Protein AF-A0AAD6UFN3-F1 (afdb_monomer_lite)

Radius of gyration: 20.21 Å; chains: 1; bounding box: 54×60×45 Å

Secondary structure (DSSP, 8-state):
----TT-EEEE-S-SBGGGTB-TT-EEEEEEEEEEEETTEEEEEEEEEEETT---S-TT-SSTTEEEEEPEEEEEEEE-TT---EEEEEEEE-SEEE-S---HHHHTT--BSSEEE-STT--SHHHHHHHHTTBS-STTEEE-S---THHHHSPPPGGG--

InterPro domains:
  IPR027417 P-loop containing nucleoside triphosphate hydrolase [SSF52540] (3-152)
  IPR051055 PIF1 DNA helicase [PTHR47642] (5-143)

Sequence (161 aa):
VPYVPGMPVFCTENIATELGISNGSPGTLISIIYEETEGCRYAISAEVDFTAYKNSNLDAPFPHRITLKTVTTTIHFSLPNSEKTYTATRSQLPLIPAFAFTSHNAQGRSLDVCCIDLAGCPTIQSAYVMLSRVRSLEGLCILRPFRLDRIQNHISQELRE

Foldseek 3Di:
DDDDAQFKKFQCAQDDVVQPHGHGQIWGWHDFDWDADPNDTDTFKTKIFGPSGQAPDPPDPRRRIDIFGWDKDKDWDDDVPDPDIDIDIDTHTSMDGDPDDFLVSLAPAADQADEDALAPDPALVRVCSVVVNHPDPVRYHHPDDHDCCSNPPDDDPVVVD

Structure (mmCIF, N/CA/C/O backbone):
data_AF-A0AAD6UFN3-F1
#
_entry.id   AF-A0AAD6UFN3-F1
#
loop_
_atom_site.group_PDB
_atom_site.id
_atom_site.type_symbol
_atom_site.label_atom_id
_atom_site.label_alt_id
_atom_site.label_comp_id
_atom_site.label_asym_id
_atom_site.label_entity_id
_atom_site.label_seq_id
_atom_site.pdbx_PDB_ins_code
_atom_site.Cartn_x
_atom_site.Cartn_y
_atom_site.Cartn_z
_atom_site.occupancy
_atom_site.B_iso_or_equiv
_atom_site.auth_seq_id
_atom_site.auth_comp_id
_atom_site.auth_asym_id
_atom_site.auth_atom_id
_atom_site.pdbx_PDB_model_num
ATOM 1 N N . VAL A 1 1 ? -11.380 5.123 1.146 1.00 65.00 1 VAL A N 1
ATOM 2 C CA . VAL A 1 1 ? -11.073 4.216 0.016 1.00 65.00 1 VAL A CA 1
ATOM 3 C C . VAL A 1 1 ? -11.851 2.933 0.244 1.00 65.00 1 VAL A C 1
ATOM 5 O O . VAL A 1 1 ? -11.782 2.445 1.368 1.00 65.00 1 VAL A O 1
ATOM 8 N N . PRO A 1 2 ? -12.653 2.452 -0.721 1.00 82.38 2 PRO A N 1
ATOM 9 C CA . PRO A 1 2 ? -13.400 1.214 -0.544 1.00 82.38 2 PRO A CA 1
ATOM 10 C C . PRO A 1 2 ? -12.432 0.033 -0.485 1.00 82.38 2 PRO A C 1
ATOM 12 O O . PRO A 1 2 ? -11.453 -0.015 -1.228 1.00 82.38 2 PRO A O 1
ATOM 15 N N . TYR A 1 3 ? -12.716 -0.902 0.409 1.00 89.62 3 TYR A N 1
ATOM 16 C CA . TYR A 1 3 ? -11.995 -2.155 0.518 1.00 89.62 3 TYR A CA 1
ATOM 17 C C . TYR A 1 3 ? -12.868 -3.277 -0.040 1.00 89.62 3 TYR A C 1
ATOM 19 O O . TYR A 1 3 ? -14.053 -3.349 0.284 1.00 89.62 3 TYR A O 1
ATOM 27 N N . VAL A 1 4 ? -12.288 -4.139 -0.871 1.00 91.88 4 VAL A N 1
ATOM 28 C CA . VAL A 1 4 ? -12.996 -5.246 -1.522 1.00 91.88 4 VAL A CA 1
ATOM 29 C C . VAL A 1 4 ? -12.233 -6.544 -1.254 1.00 91.88 4 VAL A C 1
ATOM 31 O O . VAL A 1 4 ? -11.031 -6.588 -1.525 1.00 91.88 4 VAL A O 1
ATOM 34 N N . PRO A 1 5 ? -12.888 -7.596 -0.732 1.00 94.81 5 PRO A N 1
ATOM 35 C CA . PRO A 1 5 ? -12.294 -8.925 -0.620 1.00 94.81 5 PRO A CA 1
ATOM 36 C C . PRO A 1 5 ? -11.579 -9.368 -1.904 1.00 94.81 5 PRO A C 1
ATOM 38 O O . PRO A 1 5 ? -12.078 -9.168 -3.009 1.00 94.81 5 PRO A O 1
ATOM 41 N N . GLY A 1 6 ? -10.398 -9.955 -1.750 1.00 94.25 6 GLY A N 1
ATOM 42 C CA . GLY A 1 6 ? -9.504 -10.372 -2.829 1.00 94.25 6 GLY A CA 1
ATOM 43 C C . GLY A 1 6 ? -8.549 -9.287 -3.331 1.00 94.25 6 GLY A C 1
ATOM 44 O O . GLY A 1 6 ? -7.664 -9.591 -4.128 1.00 94.25 6 GLY A O 1
ATOM 45 N N . MET A 1 7 ? -8.680 -8.030 -2.891 1.00 94.69 7 MET A N 1
ATOM 46 C CA . MET A 1 7 ? -7.794 -6.971 -3.374 1.00 94.69 7 MET A CA 1
ATOM 47 C C . MET A 1 7 ? -6.392 -7.035 -2.733 1.00 94.69 7 MET A C 1
ATOM 49 O O . MET A 1 7 ? -6.271 -7.339 -1.539 1.00 94.69 7 MET A O 1
ATOM 53 N N . PRO A 1 8 ? -5.329 -6.679 -3.477 1.00 94.19 8 PRO A N 1
ATOM 54 C CA . PRO A 1 8 ? -4.001 -6.501 -2.917 1.00 94.19 8 PRO A CA 1
ATOM 55 C C . PRO A 1 8 ? -3.974 -5.281 -1.990 1.00 94.19 8 PRO A C 1
ATOM 57 O O . PRO A 1 8 ? -4.495 -4.207 -2.317 1.00 94.19 8 PRO A O 1
ATOM 60 N N . VAL A 1 9 ? -3.322 -5.436 -0.844 1.00 94.12 9 VAL A N 1
ATOM 61 C CA . VAL A 1 9 ? -3.132 -4.392 0.166 1.00 94.12 9 VAL A CA 1
ATOM 62 C C . VAL A 1 9 ? -1.685 -4.331 0.642 1.00 94.12 9 VAL A C 1
ATOM 64 O O . VAL A 1 9 ? -0.957 -5.320 0.586 1.00 94.12 9 VAL A O 1
ATOM 67 N N . PHE A 1 10 ? -1.270 -3.168 1.139 1.00 92.25 10 PHE A N 1
ATOM 68 C CA . PHE A 1 10 ? -0.054 -3.019 1.933 1.00 92.25 10 PHE A CA 1
ATOM 69 C C . PHE A 1 10 ? -0.412 -2.731 3.382 1.00 92.25 10 PHE A C 1
ATOM 71 O O . PHE A 1 10 ? -1.299 -1.917 3.643 1.00 92.25 10 PHE A O 1
ATOM 78 N N . CYS A 1 11 ? 0.329 -3.340 4.305 1.00 91.88 11 CYS A N 1
ATOM 79 C CA . CYS A 1 11 ? 0.353 -2.905 5.696 1.00 91.88 11 CYS A CA 1
ATOM 80 C C . CYS A 1 11 ? 0.996 -1.516 5.792 1.00 91.88 11 CYS A C 1
ATOM 82 O O . CYS A 1 11 ? 2.009 -1.265 5.140 1.00 91.88 11 CYS A O 1
ATOM 84 N N . THR A 1 12 ? 0.435 -0.611 6.590 1.00 91.12 12 THR A N 1
ATOM 85 C CA . THR A 1 12 ? 0.988 0.744 6.775 1.00 91.12 12 THR A CA 1
ATOM 86 C C . THR A 1 12 ? 1.793 0.903 8.056 1.00 91.12 12 THR A C 1
ATOM 88 O O . THR A 1 12 ? 2.377 1.961 8.279 1.00 91.12 12 THR A O 1
ATOM 91 N N . GLU A 1 13 ? 1.827 -0.123 8.905 1.00 89.56 13 GLU A N 1
ATOM 92 C CA . GLU A 1 13 ? 2.452 -0.063 10.224 1.00 89.56 13 GLU A CA 1
ATOM 93 C C . GLU A 1 13 ? 3.359 -1.263 10.497 1.00 89.56 13 GLU A C 1
ATOM 95 O O . GLU A 1 13 ? 3.269 -2.311 9.857 1.00 89.56 13 GLU A O 1
ATOM 100 N N . ASN A 1 14 ? 4.252 -1.095 11.471 1.00 90.81 14 ASN A N 1
ATOM 101 C CA . ASN A 1 14 ? 5.069 -2.179 11.996 1.00 90.81 14 ASN A CA 1
ATOM 102 C C . ASN A 1 14 ? 4.276 -2.901 13.083 1.00 90.81 14 ASN A C 1
ATOM 104 O O . ASN A 1 14 ? 4.205 -2.417 14.207 1.00 90.81 14 ASN A O 1
ATOM 108 N N . ILE A 1 15 ? 3.660 -4.027 12.722 1.00 89.56 15 ILE A N 1
ATOM 109 C CA . ILE A 1 15 ? 2.751 -4.757 13.615 1.00 89.56 15 ILE A CA 1
ATOM 110 C C . ILE A 1 15 ? 3.501 -5.856 14.370 1.00 89.56 15 ILE A C 1
ATOM 112 O O . ILE A 1 15 ? 3.425 -5.915 15.591 1.00 89.56 15 ILE A O 1
ATOM 116 N N . ALA A 1 16 ? 4.233 -6.705 13.647 1.00 89.00 16 ALA A N 1
ATOM 11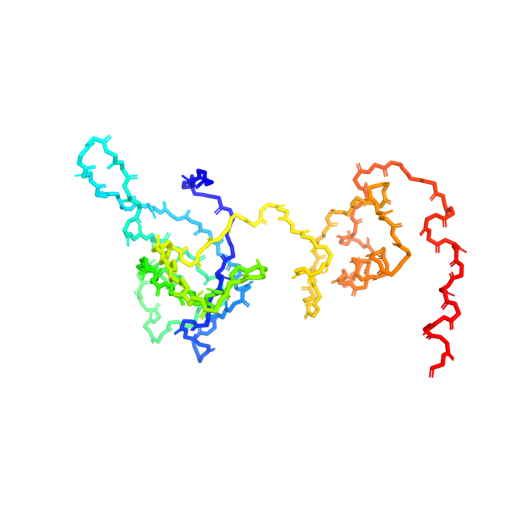7 C CA . ALA A 1 16 ? 5.048 -7.784 14.206 1.00 89.00 16 ALA A CA 1
ATOM 118 C C . ALA A 1 16 ? 6.198 -8.063 13.232 1.00 89.00 16 ALA A C 1
ATOM 120 O O . ALA A 1 16 ? 6.118 -8.935 12.357 1.00 89.00 16 ALA A O 1
ATOM 121 N N . THR A 1 17 ? 7.248 -7.249 13.316 1.00 88.69 17 THR A N 1
ATOM 122 C CA . THR A 1 17 ? 8.384 -7.297 12.383 1.00 88.69 17 THR A CA 1
ATOM 123 C C . THR A 1 17 ? 9.135 -8.623 12.490 1.00 88.69 17 THR A C 1
ATOM 125 O O . THR A 1 17 ? 9.585 -9.158 11.477 1.00 88.69 17 THR A O 1
ATOM 128 N N . GLU A 1 18 ? 9.183 -9.202 13.687 1.00 89.38 18 GLU A N 1
ATOM 129 C CA . GLU A 1 18 ? 9.729 -10.523 13.992 1.00 89.38 18 GLU A CA 1
ATOM 130 C C . GLU A 1 18 ? 8.967 -11.665 13.301 1.00 89.38 18 GLU A C 1
ATOM 132 O O . GLU A 1 18 ? 9.557 -12.701 12.989 1.00 89.38 18 GLU A O 1
ATOM 137 N N . LEU A 1 19 ? 7.685 -11.449 12.986 1.00 89.62 19 LEU A N 1
ATOM 138 C CA . LEU A 1 19 ? 6.843 -12.394 12.248 1.00 89.62 19 LEU A CA 1
ATOM 139 C C . LEU A 1 19 ? 6.701 -12.038 10.760 1.00 89.62 19 LEU A C 1
ATOM 141 O O . LEU A 1 19 ? 5.989 -12.736 10.044 1.00 89.62 19 LEU A O 1
ATOM 145 N N . GLY A 1 20 ? 7.377 -10.989 10.276 1.00 87.31 20 GLY A N 1
ATOM 146 C CA . GLY A 1 20 ? 7.361 -10.575 8.865 1.00 87.31 20 GLY A CA 1
ATOM 147 C C . GLY A 1 20 ? 6.272 -9.562 8.482 1.00 87.31 20 GLY A C 1
ATOM 148 O O . GLY A 1 20 ? 6.061 -9.311 7.291 1.00 87.31 20 GLY A O 1
ATOM 149 N N . ILE A 1 21 ? 5.591 -8.953 9.460 1.00 91.06 21 ILE A N 1
ATOM 150 C CA . ILE A 1 21 ? 4.558 -7.930 9.227 1.00 91.06 21 ILE A CA 1
ATOM 151 C C . ILE A 1 21 ? 5.115 -6.557 9.592 1.00 91.06 21 ILE A C 1
ATOM 153 O O . ILE A 1 21 ? 5.159 -6.159 10.761 1.00 91.06 21 ILE A O 1
ATOM 157 N N . SER A 1 22 ? 5.524 -5.815 8.575 1.00 90.62 22 SER A N 1
ATOM 158 C CA . SER A 1 22 ? 6.063 -4.471 8.708 1.00 90.62 22 SER A CA 1
ATOM 159 C C . SER A 1 22 ? 5.348 -3.500 7.776 1.00 90.62 22 SER A C 1
ATOM 161 O O . SER A 1 22 ? 4.534 -3.888 6.930 1.00 90.62 22 SER A O 1
ATOM 163 N N . ASN A 1 23 ? 5.656 -2.212 7.922 1.00 89.56 23 ASN A N 1
ATOM 164 C CA . ASN A 1 23 ? 5.175 -1.207 6.990 1.00 89.56 23 ASN A CA 1
ATOM 165 C C . ASN A 1 23 ? 5.652 -1.555 5.570 1.00 89.56 23 ASN A C 1
ATOM 167 O O . ASN A 1 23 ? 6.847 -1.674 5.296 1.00 89.56 23 ASN A O 1
ATOM 171 N N . GLY A 1 24 ? 4.693 -1.710 4.666 1.00 86.31 24 GLY A N 1
ATOM 172 C CA . GLY A 1 24 ? 4.904 -2.087 3.282 1.00 86.31 24 GLY A CA 1
ATOM 173 C C . GLY A 1 24 ? 4.748 -3.570 2.980 1.00 86.31 24 GLY A C 1
ATOM 174 O O . GLY A 1 24 ? 4.801 -3.909 1.796 1.00 86.31 24 GLY A O 1
ATOM 175 N N . SER A 1 25 ? 4.521 -4.430 3.981 1.00 89.38 25 SER A N 1
ATOM 176 C CA . SER A 1 25 ? 4.276 -5.855 3.744 1.00 89.38 25 SER A CA 1
ATOM 177 C C . SER A 1 25 ? 3.066 -6.042 2.815 1.00 89.38 25 SER A C 1
ATOM 179 O O . SER A 1 25 ? 1.988 -5.519 3.121 1.00 89.38 25 SER A O 1
ATOM 181 N N . PRO A 1 26 ? 3.224 -6.750 1.679 1.00 90.69 26 PRO A N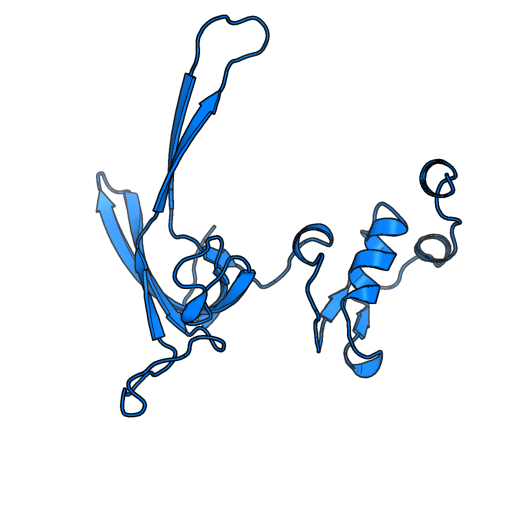 1
ATOM 182 C CA . PRO A 1 26 ? 2.120 -7.064 0.784 1.00 90.69 26 PRO A CA 1
ATOM 183 C C . PRO A 1 26 ? 1.211 -8.125 1.403 1.00 90.69 26 PRO A C 1
ATOM 185 O O . PRO A 1 26 ? 1.685 -9.094 1.999 1.00 90.69 26 PRO A O 1
ATOM 188 N N . GLY A 1 27 ? -0.092 -7.963 1.212 1.00 93.31 27 GLY A N 1
ATOM 189 C CA . GLY A 1 27 ? -1.090 -8.945 1.604 1.00 93.31 27 GLY A CA 1
ATOM 190 C C . GLY A 1 27 ? -2.291 -8.953 0.667 1.00 93.31 27 GLY A C 1
ATOM 191 O O . GLY A 1 27 ? -2.461 -8.058 -0.163 1.00 93.31 27 GLY A O 1
ATOM 192 N N . THR A 1 28 ? -3.129 -9.972 0.812 1.00 96.06 28 THR A N 1
ATOM 193 C CA . THR A 1 28 ? -4.422 -10.072 0.125 1.00 96.06 28 THR A CA 1
ATOM 194 C C . THR A 1 28 ? -5.529 -9.912 1.150 1.00 96.06 28 THR A C 1
ATOM 196 O O . THR A 1 28 ? -5.575 -10.648 2.135 1.00 96.06 28 THR A O 1
ATOM 199 N N . LEU A 1 29 ? -6.414 -8.940 0.939 1.00 96.56 29 LEU A N 1
ATOM 200 C CA . LEU A 1 29 ? -7.556 -8.729 1.820 1.00 96.56 29 LEU A CA 1
ATOM 201 C C . LEU A 1 29 ? -8.552 -9.883 1.668 1.00 96.56 29 LEU A C 1
ATOM 203 O O . LEU A 1 29 ? -8.958 -10.191 0.553 1.00 96.56 29 LEU A O 1
ATOM 207 N N . ILE A 1 30 ? -8.994 -10.480 2.770 1.00 96.81 30 ILE A N 1
ATOM 208 C CA . ILE A 1 30 ? -9.937 -11.605 2.765 1.00 96.81 30 ILE A CA 1
ATOM 209 C C . ILE A 1 30 ? -11.338 -11.148 3.144 1.00 96.81 30 ILE A C 1
ATOM 211 O O . ILE A 1 30 ? -12.300 -11.427 2.433 1.00 96.81 30 ILE A O 1
ATOM 215 N N . SER A 1 31 ? -11.465 -10.433 4.256 1.00 95.75 31 SER A N 1
ATOM 216 C CA . SER A 1 31 ? -12.760 -10.003 4.774 1.00 95.75 31 SER A CA 1
ATOM 217 C C . SER A 1 31 ? -12.608 -8.736 5.608 1.00 95.75 31 SER A C 1
ATOM 219 O O . SER A 1 31 ? -11.513 -8.406 6.068 1.00 95.75 31 SER A O 1
ATOM 221 N N . ILE A 1 32 ? -13.708 -7.998 5.774 1.00 94.88 32 ILE A N 1
ATOM 222 C CA . ILE A 1 32 ? -13.776 -6.831 6.654 1.00 94.88 32 ILE A CA 1
ATOM 223 C C . ILE A 1 32 ? -15.030 -6.925 7.491 1.00 94.88 32 ILE A C 1
ATOM 225 O O . ILE A 1 32 ? -16.114 -7.213 6.981 1.00 94.88 32 ILE A O 1
ATOM 229 N N . ILE A 1 33 ? -14.861 -6.627 8.770 1.00 94.31 33 ILE A N 1
ATOM 230 C CA . ILE A 1 33 ? -15.953 -6.494 9.716 1.00 94.31 33 ILE A CA 1
ATOM 231 C C . ILE A 1 33 ? -16.229 -5.005 9.890 1.00 94.31 33 ILE A C 1
ATOM 233 O O . ILE A 1 33 ? -15.322 -4.205 10.149 1.00 94.31 33 ILE A O 1
ATOM 237 N N . TYR A 1 34 ? -17.498 -4.650 9.729 1.00 93.19 34 TYR A N 1
ATOM 238 C CA . TYR A 1 34 ? -17.995 -3.295 9.896 1.00 93.19 34 TYR A CA 1
ATOM 239 C C . TYR A 1 34 ? -18.884 -3.210 11.130 1.00 93.19 34 TYR A C 1
ATOM 241 O O . TYR A 1 34 ? -19.660 -4.124 11.403 1.00 93.19 34 TYR A O 1
ATOM 249 N N . GLU A 1 35 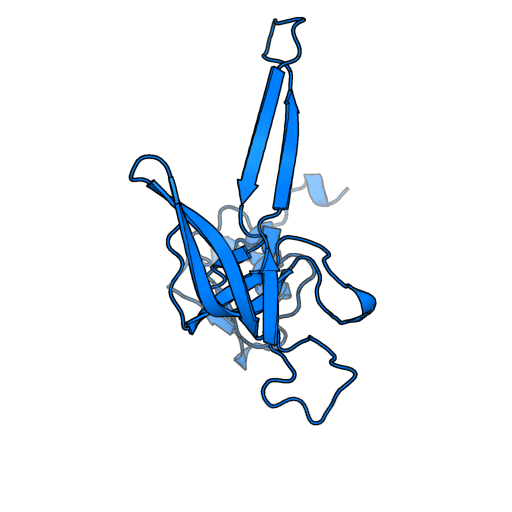? -18.798 -2.084 11.821 1.00 93.31 35 GLU A N 1
ATOM 250 C CA . GLU A 1 35 ? -19.737 -1.668 12.855 1.00 93.31 35 GLU A CA 1
ATOM 251 C C . GLU A 1 35 ? -20.586 -0.516 12.315 1.00 93.31 35 GLU A C 1
ATOM 253 O O . GLU A 1 35 ? -20.079 0.348 11.593 1.00 93.31 35 GLU A O 1
ATOM 258 N N . GLU A 1 36 ? -21.883 -0.524 12.611 1.00 93.56 36 GLU A N 1
ATOM 259 C CA . GLU A 1 36 ? -22.805 0.518 12.172 1.00 93.56 36 GLU A CA 1
ATOM 260 C C . GLU A 1 36 ? -23.167 1.423 13.348 1.00 93.56 36 GLU A C 1
ATOM 262 O O . GLU A 1 36 ? -23.794 0.984 14.310 1.00 93.56 36 GLU A O 1
ATOM 267 N N . THR A 1 37 ? -22.787 2.693 13.241 1.00 91.62 37 THR A N 1
ATOM 268 C CA . THR A 1 37 ? -23.038 3.719 14.256 1.00 91.62 37 THR A CA 1
ATOM 269 C C . THR A 1 37 ? -23.669 4.914 13.564 1.00 91.62 37 THR A C 1
ATOM 271 O O . THR A 1 37 ? -23.132 5.404 12.574 1.00 91.62 37 THR A O 1
ATOM 274 N N . GLU A 1 38 ? -24.829 5.364 14.049 1.00 92.50 38 GLU A N 1
ATOM 275 C CA . GLU A 1 38 ? -25.544 6.529 13.494 1.00 92.50 38 GLU A CA 1
ATOM 276 C C . GLU A 1 38 ? -25.804 6.428 11.971 1.00 92.50 38 GLU A C 1
ATOM 278 O O . GLU A 1 38 ? -25.743 7.411 11.236 1.00 92.50 38 GLU A O 1
ATOM 283 N N . GLY A 1 39 ? -26.069 5.213 11.470 1.00 90.88 39 GLY A N 1
ATOM 284 C CA . GLY A 1 39 ? -26.301 4.944 10.043 1.00 90.88 39 GLY A CA 1
ATOM 285 C C . GLY A 1 39 ? -25.038 4.969 9.169 1.00 90.88 39 GLY A C 1
ATOM 286 O O . GLY A 1 39 ? -25.131 4.862 7.946 1.00 90.88 39 GLY A O 1
ATOM 287 N N . CYS A 1 40 ? -23.854 5.092 9.774 1.00 88.38 40 CYS A N 1
ATOM 288 C CA . CYS A 1 40 ? -22.562 5.030 9.098 1.00 88.38 40 CYS A CA 1
ATOM 289 C C . CYS A 1 40 ? -21.846 3.711 9.409 1.00 88.38 40 CYS A C 1
ATOM 291 O O . CYS A 1 40 ? -21.815 3.264 10.553 1.00 88.38 40 CYS A O 1
ATOM 293 N N . ARG A 1 41 ? -21.227 3.095 8.392 1.00 89.25 41 ARG A N 1
ATOM 294 C CA . ARG A 1 41 ? -20.436 1.864 8.545 1.00 89.25 41 ARG A CA 1
ATOM 295 C C . ARG A 1 41 ? -18.955 2.174 8.727 1.00 89.25 41 ARG A C 1
ATOM 297 O O . ARG A 1 41 ? -18.324 2.735 7.830 1.00 89.25 41 ARG A O 1
ATOM 304 N N . TYR A 1 42 ? -18.389 1.720 9.835 1.00 89.88 42 TYR A N 1
ATOM 305 C CA . TYR A 1 42 ? -16.981 1.872 10.186 1.00 89.88 42 TYR A CA 1
ATOM 306 C C . TYR A 1 42 ? -16.288 0.517 10.127 1.00 89.88 42 TYR A C 1
ATOM 308 O O . TYR A 1 42 ? -16.739 -0.442 10.741 1.00 89.88 42 TYR A O 1
ATOM 316 N N . ALA A 1 43 ? -15.198 0.411 9.368 1.00 91.56 43 ALA A N 1
ATOM 317 C CA . ALA A 1 43 ? -14.405 -0.813 9.340 1.00 91.56 43 ALA A CA 1
ATOM 318 C C . ALA A 1 43 ? -13.634 -0.939 10.660 1.00 91.56 43 ALA A C 1
ATOM 320 O O . ALA A 1 43 ? -12.803 -0.080 10.944 1.00 91.56 43 ALA A O 1
ATOM 321 N N . ILE A 1 44 ? -13.897 -1.988 11.442 1.00 93.62 44 ILE A N 1
ATOM 322 C CA . ILE A 1 44 ? -13.293 -2.192 12.773 1.00 93.62 44 ILE A CA 1
ATOM 323 C C . ILE A 1 44 ? -12.169 -3.229 12.760 1.00 93.62 44 ILE A C 1
ATOM 325 O O . ILE A 1 44 ? -11.208 -3.140 13.532 1.00 93.62 44 ILE A O 1
ATOM 329 N N . SER A 1 45 ? -12.258 -4.204 11.858 1.00 95.38 45 SER A N 1
ATOM 330 C CA . SER A 1 45 ? -11.214 -5.196 11.648 1.00 95.38 45 SER A CA 1
ATOM 331 C C . SER A 1 45 ? -11.220 -5.736 10.223 1.00 95.38 45 SER A C 1
ATOM 333 O O . SER A 1 45 ? -12.217 -5.647 9.504 1.00 95.38 45 SER A O 1
ATOM 335 N N . ALA A 1 46 ? -10.084 -6.290 9.817 1.00 96.00 46 ALA A N 1
ATOM 336 C CA . ALA A 1 46 ? -9.902 -6.936 8.530 1.00 96.00 46 ALA A CA 1
ATOM 337 C C . ALA A 1 46 ? -9.091 -8.218 8.689 1.00 96.00 46 ALA A C 1
ATOM 339 O O . ALA A 1 46 ? -8.133 -8.255 9.460 1.00 96.00 46 ALA A O 1
ATOM 340 N N . GLU A 1 47 ? -9.444 -9.247 7.930 1.00 96.06 47 GLU A N 1
ATOM 341 C CA . GLU A 1 47 ? -8.602 -10.426 7.759 1.00 96.06 47 GLU A CA 1
ATOM 342 C C . GLU A 1 47 ? -7.751 -10.258 6.508 1.00 96.06 47 GLU A C 1
ATOM 344 O O . GLU A 1 47 ? -8.268 -9.942 5.432 1.00 96.06 47 GLU A O 1
ATOM 349 N N . VAL A 1 48 ? -6.446 -10.465 6.643 1.00 96.19 48 VAL A N 1
ATOM 350 C CA . VAL A 1 48 ? -5.487 -10.316 5.548 1.00 96.19 48 VAL A CA 1
ATOM 351 C C . VAL A 1 48 ? -4.548 -11.510 5.536 1.00 96.19 48 VAL A C 1
ATOM 353 O O . VAL A 1 48 ? -4.027 -11.903 6.581 1.00 96.19 48 VAL A O 1
ATOM 356 N N . ASP A 1 49 ? -4.311 -12.048 4.344 1.00 95.38 49 ASP A N 1
ATOM 357 C CA . ASP A 1 49 ? -3.288 -13.062 4.115 1.00 95.38 49 ASP A CA 1
ATOM 358 C C . ASP A 1 49 ? -1.975 -12.369 3.729 1.00 95.38 49 ASP A C 1
ATOM 360 O O . ASP A 1 49 ? -1.862 -11.784 2.647 1.00 95.38 49 ASP A O 1
ATOM 364 N N . PHE A 1 50 ? -0.980 -12.418 4.618 1.00 93.44 50 PHE A N 1
ATOM 365 C CA . PHE A 1 50 ? 0.356 -11.860 4.393 1.00 93.44 50 PHE A CA 1
ATOM 366 C C . PHE A 1 50 ? 1.335 -12.967 4.006 1.00 93.44 50 PHE A C 1
ATOM 368 O O . PHE A 1 50 ? 1.695 -13.805 4.827 1.00 93.44 50 PHE A O 1
ATOM 375 N N . THR A 1 51 ? 1.838 -12.944 2.773 1.00 85.00 51 THR A N 1
ATOM 376 C CA . THR A 1 51 ? 2.753 -13.985 2.263 1.00 85.00 51 THR A CA 1
ATOM 377 C C . THR A 1 51 ? 4.067 -14.072 3.041 1.00 85.00 51 THR A C 1
ATOM 379 O O . THR A 1 51 ? 4.651 -15.144 3.156 1.00 85.00 51 THR A O 1
ATOM 382 N N . ALA A 1 52 ? 4.527 -12.953 3.602 1.00 85.56 52 ALA A N 1
ATOM 383 C CA . ALA A 1 52 ? 5.733 -12.889 4.423 1.00 85.56 52 ALA A CA 1
ATOM 384 C C . ALA A 1 52 ? 5.513 -13.321 5.884 1.00 85.56 52 ALA A C 1
ATOM 386 O O . ALA A 1 52 ? 6.490 -13.422 6.630 1.00 85.56 52 ALA A O 1
ATOM 387 N N . TYR A 1 53 ? 4.263 -13.556 6.306 1.00 90.38 53 TYR A N 1
ATOM 388 C CA . TYR A 1 53 ? 3.964 -13.911 7.687 1.00 90.38 53 TYR A CA 1
ATOM 389 C C . TYR A 1 53 ? 4.449 -15.318 8.025 1.00 90.38 53 TYR A C 1
ATOM 391 O O . TYR A 1 53 ? 4.103 -16.292 7.348 1.00 90.38 53 TYR A O 1
ATOM 399 N N . LYS A 1 54 ? 5.224 -15.412 9.106 1.00 86.50 54 LYS A N 1
ATOM 400 C CA . LYS A 1 54 ? 5.745 -16.667 9.650 1.00 86.50 54 LYS A CA 1
ATOM 401 C C . LYS A 1 54 ? 4.906 -17.097 10.845 1.00 86.50 54 LYS A C 1
ATOM 403 O O . LYS A 1 54 ? 5.045 -16.550 11.936 1.00 86.50 54 LYS A O 1
ATOM 408 N N . ASN A 1 55 ? 4.062 -18.098 10.636 1.00 84.56 55 ASN A N 1
ATOM 409 C CA . ASN A 1 55 ? 3.273 -18.699 11.702 1.00 84.56 55 ASN A CA 1
ATOM 410 C C . ASN A 1 55 ? 4.060 -19.824 12.379 1.00 84.56 55 ASN A C 1
ATOM 412 O O . ASN A 1 55 ? 4.648 -20.672 11.709 1.00 84.56 55 ASN A O 1
ATOM 416 N N . SER A 1 56 ? 4.075 -19.823 13.710 1.00 80.50 56 SER A N 1
ATOM 417 C CA . SER A 1 56 ? 4.693 -20.882 14.512 1.00 80.50 56 SER A CA 1
ATOM 418 C C . SER A 1 56 ? 3.877 -22.177 14.509 1.00 80.50 56 SER A C 1
ATOM 420 O O . SER A 1 56 ? 4.436 -23.245 14.745 1.00 80.50 56 SER A O 1
ATOM 422 N N . ASN A 1 57 ? 2.576 -22.099 14.217 1.00 82.81 57 ASN A N 1
ATOM 423 C CA . ASN A 1 57 ? 1.697 -23.250 14.073 1.00 82.81 57 ASN A CA 1
ATOM 424 C C . ASN A 1 57 ? 1.523 -23.608 12.587 1.00 82.81 57 ASN A C 1
ATOM 426 O O . ASN A 1 57 ? 0.708 -23.010 11.882 1.00 82.81 57 ASN A O 1
ATOM 430 N N . LEU A 1 58 ? 2.305 -24.584 12.120 1.00 72.50 58 LEU A N 1
ATOM 431 C CA . LEU A 1 58 ? 2.307 -25.041 10.725 1.00 72.50 58 LEU A CA 1
ATOM 432 C C . LEU A 1 58 ? 1.035 -25.811 10.332 1.00 72.50 58 LEU A C 1
ATOM 434 O O . LEU A 1 58 ? 0.714 -25.866 9.149 1.00 72.50 58 LEU A O 1
ATOM 438 N N . ASP A 1 59 ? 0.294 -26.345 11.306 1.00 82.00 59 ASP A N 1
ATOM 439 C CA . ASP A 1 59 ? -0.930 -27.124 11.074 1.00 82.00 59 ASP A CA 1
ATOM 440 C C . ASP A 1 59 ? -2.192 -26.245 11.017 1.00 82.00 59 ASP A C 1
ATOM 442 O O . ASP A 1 59 ? -3.316 -26.740 10.897 1.00 82.00 59 ASP A O 1
ATOM 446 N N . ALA A 1 60 ? -2.038 -24.921 11.122 1.00 81.69 60 ALA A N 1
ATOM 447 C CA . ALA A 1 60 ? -3.156 -24.002 11.006 1.00 81.69 60 ALA A CA 1
ATOM 448 C C . ALA A 1 60 ? -3.756 -24.055 9.583 1.00 81.69 60 ALA A C 1
ATOM 450 O O . ALA A 1 60 ? -3.014 -23.985 8.603 1.00 81.69 60 ALA A O 1
ATOM 451 N N . PRO A 1 61 ? -5.095 -24.082 9.435 1.00 83.81 61 PRO A N 1
ATOM 452 C CA . PRO A 1 61 ? -5.745 -24.156 8.122 1.00 83.81 61 PRO A CA 1
ATOM 453 C C . PRO A 1 61 ? -5.435 -22.948 7.222 1.00 83.81 61 PRO A C 1
ATOM 455 O O . PRO A 1 61 ? -5.476 -23.063 6.000 1.00 83.81 61 PRO A O 1
ATOM 458 N N . PHE A 1 62 ? -5.102 -21.796 7.818 1.00 87.38 62 PHE A N 1
ATOM 459 C CA . PHE A 1 62 ? -4.689 -20.583 7.111 1.00 87.38 62 PHE A CA 1
ATOM 460 C C . PHE A 1 62 ? -3.412 -20.016 7.750 1.00 87.38 62 PHE A C 1
ATOM 462 O O . PHE A 1 62 ? -3.492 -19.129 8.602 1.00 87.38 62 PHE A O 1
ATOM 469 N N . PRO A 1 63 ? -2.219 -20.512 7.374 1.00 85.62 63 PRO A N 1
ATOM 470 C CA . PRO A 1 63 ? -0.977 -20.164 8.062 1.00 85.62 63 PRO A CA 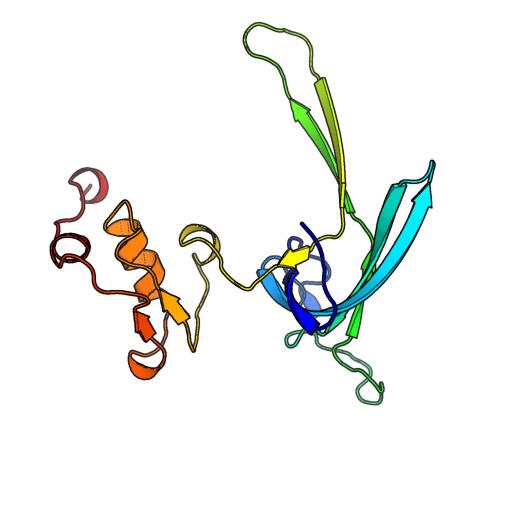1
ATOM 471 C C . PRO A 1 63 ? -0.613 -18.684 7.904 1.00 85.62 63 PRO A C 1
ATOM 473 O O . PRO A 1 63 ? 0.013 -18.122 8.791 1.00 85.62 63 PRO A O 1
ATOM 476 N N . HIS A 1 64 ? -1.044 -18.031 6.823 1.00 90.38 64 HIS A N 1
ATOM 477 C CA . HIS A 1 64 ? -0.709 -16.639 6.513 1.00 90.38 64 HIS A CA 1
ATOM 478 C C . HIS A 1 64 ? -1.769 -15.611 6.945 1.00 90.38 64 HIS A C 1
ATOM 480 O O . HIS A 1 64 ? -1.577 -14.416 6.709 1.00 90.38 64 HIS A O 1
ATOM 486 N N . ARG A 1 65 ? -2.880 -16.059 7.552 1.00 92.62 65 ARG A N 1
ATOM 487 C CA . ARG A 1 65 ? -4.045 -15.215 7.846 1.00 92.62 65 ARG A CA 1
ATOM 488 C C . ARG A 1 65 ? -3.941 -14.525 9.188 1.00 92.62 65 ARG A C 1
ATOM 490 O O . ARG A 1 65 ? -3.691 -15.167 10.205 1.00 92.62 65 ARG A O 1
ATOM 497 N N . ILE A 1 66 ? -4.215 -13.225 9.193 1.00 93.31 66 ILE A N 1
ATOM 498 C CA . ILE A 1 66 ? -4.133 -12.395 10.394 1.00 93.31 66 ILE A CA 1
ATOM 499 C C . ILE A 1 66 ? -5.321 -11.452 10.458 1.00 93.31 66 ILE A C 1
ATOM 501 O O . ILE A 1 66 ? -5.701 -10.844 9.457 1.00 93.31 66 ILE A O 1
ATOM 505 N N . THR A 1 67 ? -5.871 -11.290 11.658 1.00 94.56 67 THR A N 1
ATOM 506 C CA . THR A 1 67 ? -6.880 -10.274 11.947 1.00 94.56 67 THR A CA 1
ATOM 507 C C . THR A 1 67 ? -6.202 -8.984 12.392 1.00 94.56 67 THR A C 1
ATOM 509 O O . THR A 1 67 ? -5.560 -8.928 13.441 1.00 94.56 67 THR A O 1
ATOM 512 N N . LEU A 1 68 ? -6.384 -7.926 11.614 1.00 94.56 68 LEU A N 1
ATOM 513 C CA . LEU A 1 68 ? -5.955 -6.575 11.943 1.00 94.56 68 LEU A CA 1
ATOM 514 C C . LEU A 1 68 ? -7.127 -5.788 12.512 1.00 94.56 68 LEU A C 1
ATOM 516 O O . LEU A 1 68 ? -8.232 -5.854 11.978 1.00 94.56 68 LEU A O 1
ATOM 520 N N . LYS A 1 69 ? -6.882 -5.017 13.570 1.00 95.00 69 LYS A N 1
ATOM 521 C CA . LYS A 1 69 ? -7.843 -4.048 14.111 1.00 95.00 69 LYS A CA 1
ATOM 522 C C . LYS A 1 69 ? -7.478 -2.636 13.672 1.00 95.00 69 LYS A C 1
ATOM 524 O O . LYS A 1 69 ? -6.349 -2.378 13.256 1.00 95.00 69 LYS A O 1
ATOM 529 N N . THR A 1 70 ? -8.436 -1.722 13.766 1.00 93.38 70 THR A N 1
ATOM 530 C CA . THR A 1 70 ? -8.180 -0.294 13.561 1.00 93.38 70 THR A CA 1
ATOM 531 C C . THR A 1 70 ? -7.118 0.224 14.516 1.00 93.38 70 THR A C 1
ATOM 533 O O . THR A 1 70 ? -7.175 -0.048 15.717 1.00 93.38 70 THR A O 1
ATOM 536 N N . VAL A 1 71 ? -6.210 1.036 13.988 1.00 92.31 71 VAL A N 1
ATOM 537 C CA . VAL A 1 71 ? -5.239 1.791 14.775 1.00 92.31 71 VAL A CA 1
ATOM 538 C C . VAL A 1 71 ? -5.695 3.241 14.839 1.00 92.31 71 VAL A C 1
ATOM 540 O O . VAL A 1 71 ? -6.177 3.805 13.853 1.00 92.31 71 VAL A O 1
ATOM 543 N N . THR A 1 72 ? -5.559 3.836 16.021 1.00 93.19 72 THR A N 1
ATOM 544 C CA . THR A 1 72 ? -5.891 5.236 16.269 1.00 93.19 72 THR A CA 1
ATOM 545 C C . THR A 1 72 ? -4.609 6.044 16.382 1.00 93.19 72 THR A C 1
ATOM 547 O O . THR A 1 72 ? -3.796 5.804 17.269 1.00 93.19 72 THR A O 1
ATOM 550 N N . THR A 1 73 ? -4.441 7.023 15.498 1.00 91.38 73 THR A N 1
ATOM 551 C CA . THR A 1 73 ? -3.331 7.978 15.534 1.00 91.38 73 THR A CA 1
ATOM 552 C C . THR A 1 73 ? -3.868 9.366 15.845 1.00 91.38 73 THR A C 1
ATOM 554 O O . THR A 1 73 ? -4.800 9.837 15.191 1.00 91.38 73 THR A O 1
ATOM 557 N N . THR A 1 74 ? -3.244 10.049 16.798 1.00 95.00 74 THR A N 1
ATOM 558 C CA . THR A 1 74 ? -3.539 11.443 17.126 1.00 95.00 74 THR A CA 1
ATOM 559 C C . THR A 1 74 ? -2.379 12.318 16.671 1.00 95.00 74 THR A C 1
ATOM 561 O O . THR A 1 74 ? -1.224 12.031 16.974 1.00 95.00 74 THR A O 1
ATOM 564 N N . ILE A 1 75 ? -2.685 13.375 15.924 1.00 93.81 75 ILE A N 1
ATOM 565 C CA . ILE A 1 75 ? -1.721 14.379 15.481 1.00 93.81 75 ILE A CA 1
ATOM 566 C C . ILE A 1 75 ? -1.992 15.698 16.198 1.00 93.81 75 ILE A C 1
ATOM 568 O O . ILE A 1 75 ? -3.139 16.140 16.300 1.00 93.81 75 ILE A O 1
ATOM 572 N N . HIS A 1 76 ? -0.923 16.332 16.665 1.00 94.31 76 HIS A N 1
ATOM 573 C CA . HIS A 1 76 ? -0.953 17.678 17.221 1.00 94.31 76 HIS A CA 1
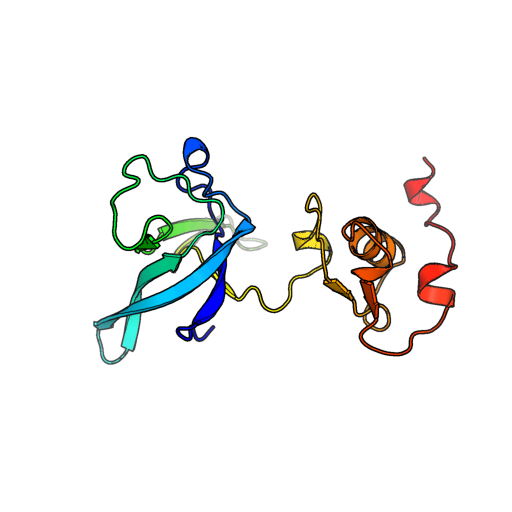ATOM 574 C C . HIS A 1 76 ? -0.327 18.637 16.214 1.00 94.31 76 HIS A C 1
ATOM 576 O O . HIS A 1 76 ? 0.751 18.359 15.688 1.00 94.31 76 HIS A O 1
ATOM 582 N N . PHE A 1 77 ? -1.003 19.742 15.916 1.00 93.19 77 PHE A N 1
ATOM 583 C CA . PHE A 1 77 ? -0.531 20.717 14.936 1.00 93.19 77 PHE A CA 1
ATOM 584 C C . PHE A 1 77 ? -0.961 22.133 15.314 1.00 93.19 77 PHE A C 1
ATOM 586 O O . PHE A 1 77 ? -1.975 22.329 15.980 1.00 93.19 77 PHE A O 1
ATOM 593 N N . SER A 1 78 ? -0.206 23.123 14.850 1.00 93.75 78 SER A N 1
ATOM 594 C CA . SER A 1 78 ? -0.525 24.541 15.025 1.00 93.75 78 SER A CA 1
ATOM 595 C C . SER A 1 78 ? -0.823 25.162 13.667 1.00 93.75 78 SER A C 1
ATOM 597 O O . SER A 1 78 ? -0.208 24.806 12.661 1.00 93.75 78 SER A O 1
ATOM 599 N N . LEU A 1 79 ? -1.790 26.078 13.624 1.00 91.56 79 LEU A N 1
ATOM 600 C CA . LEU A 1 79 ? -2.100 26.817 12.403 1.00 91.56 79 LEU A CA 1
ATOM 601 C C . LEU A 1 79 ? -1.090 27.956 12.199 1.00 91.56 79 LEU A C 1
ATOM 603 O O . LEU A 1 79 ? -0.597 28.508 13.188 1.00 91.56 79 LEU A O 1
ATOM 607 N N . PRO A 1 80 ? -0.807 28.357 10.944 1.00 90.38 80 PRO A N 1
ATOM 608 C CA . PRO A 1 80 ? -0.004 29.545 10.679 1.00 90.38 80 PRO A CA 1
ATOM 609 C C . PRO A 1 80 ? -0.593 30.752 11.421 1.00 90.38 80 PRO A C 1
ATOM 611 O O . PRO A 1 80 ? -1.790 31.016 11.313 1.00 90.38 80 PRO A O 1
ATOM 614 N N . ASN A 1 81 ? 0.241 31.472 12.173 1.00 89.06 81 ASN A N 1
ATOM 615 C CA . ASN A 1 81 ? -0.136 32.644 12.978 1.00 89.06 81 ASN A CA 1
ATOM 616 C C . ASN A 1 81 ? -1.080 32.361 14.167 1.00 89.06 81 ASN A C 1
ATOM 618 O O . ASN A 1 81 ? -1.790 33.261 14.614 1.00 89.06 81 ASN A O 1
ATOM 622 N N . SER A 1 82 ? -1.097 31.136 14.702 1.00 87.69 82 SER A N 1
ATOM 623 C CA . SER A 1 82 ? -1.830 30.804 15.929 1.00 87.69 82 SER A CA 1
ATOM 624 C C . SER A 1 82 ? -0.902 30.190 16.976 1.00 87.69 82 SER A C 1
ATOM 626 O O . SER A 1 82 ? -0.220 29.209 16.700 1.00 87.69 82 SER A O 1
ATOM 628 N N . GLU A 1 83 ? -0.923 30.720 18.202 1.00 87.69 83 GLU A N 1
ATOM 629 C CA . GLU A 1 83 ? -0.230 30.120 19.359 1.00 87.69 83 GLU A CA 1
ATOM 630 C C . GLU A 1 83 ? -0.975 28.900 19.931 1.00 87.69 83 GLU A C 1
ATOM 632 O O . GLU A 1 83 ? -0.498 28.233 20.847 1.00 87.69 83 GLU A O 1
ATOM 637 N N . LYS A 1 84 ? -2.165 28.593 19.403 1.00 92.25 84 LYS A N 1
ATOM 638 C CA . LYS A 1 84 ? -2.999 27.493 19.878 1.00 92.25 84 LYS A CA 1
ATOM 639 C C . LYS A 1 84 ? -2.618 26.187 19.184 1.00 92.25 84 LYS A C 1
ATOM 641 O O . LYS A 1 84 ? -2.640 26.097 17.957 1.00 92.25 84 LYS A O 1
ATOM 646 N N . THR A 1 85 ? -2.358 25.157 19.983 1.00 93.25 85 THR A N 1
ATOM 647 C CA . THR A 1 85 ? -2.189 23.782 19.502 1.00 93.25 85 THR A CA 1
ATOM 648 C C . THR A 1 85 ? -3.551 23.128 19.288 1.00 93.25 85 THR A C 1
ATOM 650 O O . THR A 1 85 ? -4.414 23.146 20.170 1.00 93.25 85 THR A O 1
ATOM 653 N N . TYR A 1 86 ? -3.736 22.531 18.117 1.00 94.44 86 TYR A N 1
ATOM 654 C CA . TYR A 1 86 ? -4.900 21.739 17.741 1.00 94.44 86 TYR A CA 1
ATOM 655 C C . TYR A 1 86 ? -4.551 20.256 17.740 1.00 94.44 86 TYR A C 1
ATOM 657 O O . TYR A 1 86 ? -3.393 19.866 17.593 1.00 94.44 86 TYR A O 1
ATOM 665 N N . THR A 1 87 ? -5.583 19.430 17.874 1.00 96.06 87 THR A N 1
ATOM 666 C CA . THR A 1 87 ? -5.457 17.976 17.879 1.00 96.06 87 THR A CA 1
ATOM 667 C C . THR A 1 87 ? -6.463 17.385 16.902 1.00 96.06 87 THR A C 1
ATOM 669 O O . THR A 1 87 ? -7.641 17.734 16.951 1.00 96.06 87 THR A O 1
ATOM 672 N N . ALA A 1 88 ? -6.015 16.473 16.041 1.00 95.62 88 ALA A N 1
ATOM 673 C CA . ALA A 1 88 ? -6.884 15.658 15.199 1.00 95.62 88 ALA A CA 1
ATOM 674 C C . ALA A 1 88 ? -6.578 14.177 15.420 1.00 95.62 88 ALA A C 1
ATOM 676 O O . ALA A 1 88 ? -5.420 13.786 15.532 1.00 95.62 88 ALA A O 1
ATOM 677 N N . THR A 1 89 ? -7.620 13.352 15.474 1.00 94.75 89 THR A N 1
ATOM 678 C CA . THR A 1 89 ? -7.496 11.908 15.700 1.00 94.75 89 THR A CA 1
ATOM 679 C C . THR A 1 89 ? -8.077 11.157 14.515 1.00 94.75 89 THR A C 1
ATOM 681 O O . THR A 1 89 ? -9.137 11.519 14.006 1.00 94.75 89 THR A O 1
ATOM 684 N N . ARG A 1 90 ? -7.376 10.116 14.069 1.00 92.06 90 ARG A N 1
ATOM 685 C CA . ARG A 1 90 ? -7.787 9.244 12.970 1.00 92.06 90 ARG A CA 1
ATOM 686 C C . ARG A 1 90 ? -7.733 7.794 13.428 1.00 92.06 90 ARG A C 1
ATOM 688 O O . ARG A 1 90 ? -6.651 7.303 13.730 1.00 92.06 90 ARG A O 1
ATOM 695 N N . SER A 1 91 ? -8.871 7.112 13.388 1.00 91.62 91 SER A N 1
ATOM 696 C CA . SER A 1 91 ? -8.981 5.664 13.589 1.00 91.62 91 SER A CA 1
ATOM 697 C C . SER A 1 91 ? -9.225 4.990 12.245 1.00 91.62 91 SER A C 1
ATOM 699 O O . SER A 1 91 ? -10.190 5.327 11.561 1.00 91.62 91 SER A O 1
ATOM 701 N N . GLN A 1 92 ? -8.328 4.097 11.826 1.00 92.69 92 GLN A N 1
ATOM 702 C CA . GLN A 1 92 ? -8.405 3.447 10.515 1.00 92.69 92 GLN A CA 1
ATOM 703 C C . GLN A 1 92 ? -7.685 2.096 10.531 1.00 92.69 92 GLN A C 1
ATOM 705 O O . GLN A 1 92 ? -6.751 1.891 11.304 1.00 92.69 92 GLN A O 1
ATOM 710 N N . LEU A 1 93 ? -8.099 1.164 9.669 1.00 94.50 93 LEU A N 1
ATOM 711 C CA . LEU A 1 93 ? -7.333 -0.063 9.430 1.00 94.50 93 LEU A CA 1
ATOM 712 C C . LEU A 1 93 ? -5.918 0.281 8.924 1.00 94.50 93 LEU A C 1
ATOM 714 O O . LEU A 1 93 ? -5.810 1.136 8.041 1.00 94.50 93 LEU A O 1
ATOM 718 N N . PRO A 1 94 ? -4.852 -0.386 9.408 1.00 94.19 94 PRO A N 1
ATOM 719 C CA . PRO A 1 94 ? -3.472 -0.118 8.995 1.00 94.19 94 PRO A CA 1
ATOM 720 C C . PRO A 1 94 ? -3.164 -0.740 7.621 1.00 94.19 94 PRO A C 1
ATOM 722 O O . PRO A 1 94 ? -2.209 -1.497 7.449 1.00 94.19 94 PRO A O 1
ATOM 725 N N . LEU A 1 95 ? -4.025 -0.462 6.641 1.00 93.94 95 LEU A N 1
ATOM 726 C CA . LEU A 1 95 ? -4.006 -1.011 5.295 1.00 93.94 95 LEU A CA 1
ATOM 727 C C . LEU A 1 95 ? -4.199 0.104 4.267 1.00 93.94 95 LEU A C 1
ATOM 729 O O . LEU A 1 95 ? -4.861 1.109 4.522 1.00 93.94 95 LEU A O 1
ATOM 733 N N . ILE A 1 96 ? -3.655 -0.101 3.073 1.00 93.12 96 ILE A N 1
ATOM 734 C CA . ILE A 1 96 ? -3.971 0.677 1.868 1.00 93.12 96 ILE A CA 1
ATOM 735 C C . ILE A 1 96 ? -4.039 -0.265 0.664 1.00 93.12 96 ILE A C 1
ATOM 737 O O . ILE A 1 96 ? -3.330 -1.271 0.665 1.00 93.12 96 ILE A O 1
ATOM 741 N N . PRO A 1 97 ? -4.839 0.023 -0.380 1.00 93.12 97 PRO A N 1
ATOM 742 C CA . PRO A 1 97 ? -4.780 -0.760 -1.610 1.00 93.12 97 PRO A CA 1
ATOM 743 C C . PRO A 1 97 ? -3.387 -0.719 -2.240 1.00 93.12 97 PRO A C 1
ATOM 745 O O . PRO A 1 97 ? -2.744 0.330 -2.276 1.00 93.12 97 PRO A O 1
ATOM 748 N N . ALA A 1 98 ? -2.954 -1.856 -2.776 1.00 90.31 98 ALA A N 1
ATOM 749 C CA . ALA A 1 98 ? -1.618 -2.052 -3.333 1.00 90.31 98 ALA A CA 1
ATOM 750 C C . ALA A 1 98 ? -1.615 -2.283 -4.855 1.00 90.31 98 ALA A C 1
ATOM 752 O O . ALA A 1 98 ? -0.665 -2.840 -5.394 1.00 90.31 98 ALA A O 1
ATOM 753 N N . PHE A 1 99 ? -2.657 -1.844 -5.568 1.00 88.81 99 PHE A N 1
ATOM 754 C CA . PHE A 1 99 ? -2.712 -1.934 -7.036 1.00 88.81 99 PHE A CA 1
ATOM 755 C C . PHE A 1 99 ? -1.662 -1.061 -7.730 1.00 88.81 99 PHE A C 1
ATOM 757 O O . PHE A 1 99 ? -1.127 -1.428 -8.771 1.00 88.81 99 PHE A O 1
ATOM 764 N N . ALA A 1 100 ? -1.389 0.108 -7.158 1.00 88.44 100 ALA A N 1
ATOM 765 C CA . ALA A 1 100 ? -0.399 1.051 -7.644 1.00 88.44 100 ALA A CA 1
ATOM 766 C C . ALA A 1 100 ? 0.177 1.822 -6.457 1.00 88.44 100 ALA A C 1
ATOM 768 O O . ALA A 1 100 ? -0.508 2.071 -5.464 1.00 88.44 100 ALA A O 1
ATOM 769 N N . PHE A 1 101 ? 1.437 2.219 -6.565 1.00 84.62 101 PHE A N 1
ATOM 770 C CA . PHE A 1 101 ? 2.113 3.033 -5.566 1.00 84.62 101 PHE A CA 1
ATOM 771 C C . PHE A 1 101 ? 3.081 3.988 -6.254 1.00 84.62 101 PHE A C 1
ATOM 773 O O . PHE A 1 101 ? 3.502 3.777 -7.390 1.00 84.62 101 PHE A O 1
ATOM 780 N N . THR A 1 102 ? 3.399 5.082 -5.572 1.00 86.50 102 THR A N 1
ATOM 781 C CA . THR A 1 102 ? 4.293 6.112 -6.098 1.00 86.50 102 THR A CA 1
ATOM 782 C C . THR A 1 102 ? 5.748 5.648 -6.059 1.00 86.50 102 THR A C 1
ATOM 784 O O . THR A 1 102 ? 6.121 4.787 -5.259 1.00 86.50 102 THR A O 1
ATOM 787 N N . SER A 1 103 ? 6.599 6.279 -6.872 1.00 81.50 103 SER A N 1
ATOM 788 C CA . SER A 1 103 ? 8.056 6.090 -6.842 1.00 81.50 103 SER A CA 1
ATOM 789 C C . SER A 1 103 ? 8.646 6.251 -5.433 1.00 81.50 103 SER A C 1
ATOM 791 O O . SER A 1 103 ? 9.497 5.465 -5.030 1.00 81.50 103 SER A O 1
ATOM 793 N N . HIS A 1 104 ? 8.137 7.214 -4.660 1.00 78.25 104 HIS A N 1
ATOM 794 C CA . HIS A 1 104 ? 8.528 7.458 -3.271 1.00 78.25 104 HIS A CA 1
ATOM 795 C C . HIS A 1 104 ? 8.222 6.255 -2.367 1.00 78.25 104 HIS A C 1
ATOM 797 O O . HIS A 1 104 ? 9.089 5.804 -1.628 1.00 78.25 104 HIS A O 1
ATOM 803 N N . ASN A 1 105 ? 7.023 5.671 -2.478 1.00 76.12 105 ASN A N 1
ATOM 804 C CA . ASN A 1 105 ? 6.643 4.485 -1.698 1.00 76.12 105 ASN A CA 1
ATOM 805 C C . ASN A 1 105 ? 7.373 3.209 -2.153 1.00 76.12 105 ASN A C 1
ATOM 807 O O . ASN A 1 105 ? 7.486 2.249 -1.388 1.00 76.12 105 ASN A O 1
ATOM 811 N N . ALA A 1 106 ? 7.857 3.188 -3.397 1.00 75.31 106 ALA A N 1
ATOM 812 C CA . ALA A 1 106 ? 8.665 2.107 -3.947 1.00 75.31 106 ALA A CA 1
ATOM 813 C C . ALA A 1 106 ? 10.118 2.127 -3.441 1.00 75.31 106 ALA A C 1
ATOM 815 O O . ALA A 1 106 ? 10.821 1.121 -3.567 1.00 75.31 106 ALA A O 1
ATOM 816 N N . GLN A 1 107 ? 10.597 3.260 -2.916 1.00 74.81 107 GLN A N 1
ATOM 817 C CA . GLN A 1 107 ? 11.995 3.436 -2.537 1.00 74.81 107 GLN A CA 1
ATOM 818 C C . GLN A 1 107 ? 12.417 2.392 -1.491 1.00 74.81 107 GLN A C 1
ATOM 820 O O . GLN A 1 107 ? 11.719 2.143 -0.514 1.00 74.81 107 GLN A O 1
ATOM 825 N N . GLY A 1 108 ? 13.558 1.738 -1.729 1.00 71.06 108 GLY A N 1
ATOM 826 C CA . GLY A 1 108 ? 14.063 0.670 -0.857 1.00 71.06 108 GLY A CA 1
ATOM 827 C C . GLY A 1 108 ? 13.428 -0.709 -1.075 1.00 71.06 108 GLY A C 1
ATOM 828 O O . GLY A 1 108 ? 13.860 -1.669 -0.444 1.00 71.06 108 GLY A O 1
ATOM 829 N N . ARG A 1 109 ? 12.461 -0.853 -1.992 1.00 76.00 109 ARG A N 1
ATOM 830 C CA . ARG A 1 109 ? 11.880 -2.158 -2.355 1.00 76.00 109 ARG A CA 1
ATOM 831 C C . ARG A 1 109 ? 12.597 -2.778 -3.553 1.00 76.00 109 ARG A C 1
ATOM 833 O O . ARG A 1 109 ? 13.205 -2.076 -4.356 1.00 76.00 109 ARG A O 1
ATOM 840 N N . SER A 1 110 ? 12.529 -4.099 -3.668 1.00 82.38 110 SER A N 1
ATOM 841 C CA . SER A 1 110 ? 12.894 -4.826 -4.887 1.00 82.38 110 SER A CA 1
ATOM 842 C C . SER A 1 110 ? 11.655 -5.546 -5.400 1.00 82.38 110 SER A C 1
ATOM 844 O O . SER A 1 110 ? 10.982 -6.218 -4.621 1.00 82.38 110 SER A O 1
ATOM 846 N N . LEU A 1 111 ? 11.349 -5.377 -6.680 1.00 85.62 111 LEU A N 1
ATOM 847 C CA . LEU A 1 111 ? 10.163 -5.913 -7.336 1.00 85.62 111 LEU A CA 1
ATOM 848 C C . LEU A 1 111 ? 10.599 -6.892 -8.425 1.00 85.62 111 LEU A C 1
ATOM 850 O O . LEU A 1 111 ? 11.489 -6.580 -9.219 1.00 85.62 111 LEU A O 1
ATOM 854 N N . ASP A 1 112 ? 9.966 -8.062 -8.461 1.00 88.06 112 ASP A N 1
ATOM 855 C CA . ASP A 1 112 ? 10.211 -9.054 -9.512 1.00 88.06 112 ASP A CA 1
ATOM 856 C C . ASP A 1 112 ? 9.483 -8.680 -10.805 1.00 88.06 112 ASP A C 1
ATOM 858 O O . ASP A 1 112 ? 10.041 -8.833 -11.883 1.00 88.06 112 ASP A O 1
ATOM 862 N N . VAL A 1 113 ? 8.269 -8.129 -10.695 1.00 89.88 113 VAL A N 1
ATOM 863 C CA . VAL A 1 113 ? 7.466 -7.651 -11.826 1.00 89.88 113 VAL A CA 1
ATOM 864 C C . VAL A 1 113 ? 6.863 -6.290 -11.484 1.00 89.88 113 VAL A C 1
ATOM 866 O O . VAL A 1 113 ? 6.324 -6.102 -10.391 1.00 89.88 113 VAL A O 1
ATOM 869 N N . CYS A 1 114 ? 6.947 -5.325 -12.400 1.00 90.69 114 CYS A N 1
ATOM 870 C CA . CYS A 1 114 ? 6.367 -3.996 -12.223 1.00 90.69 114 CYS A CA 1
ATOM 871 C C . CYS A 1 114 ? 5.962 -3.371 -13.565 1.00 90.69 114 CYS A C 1
ATOM 873 O O . CYS A 1 114 ? 6.694 -3.450 -14.551 1.00 90.69 114 CYS A O 1
ATOM 875 N N . CYS A 1 115 ? 4.809 -2.699 -13.580 1.00 92.94 115 CYS A N 1
ATOM 876 C CA . CYS A 1 115 ? 4.384 -1.843 -14.682 1.00 92.94 115 CYS A CA 1
ATOM 877 C C . CYS A 1 115 ? 4.613 -0.373 -14.306 1.00 92.94 115 CYS A C 1
ATOM 879 O O . CYS A 1 115 ? 4.085 0.094 -13.296 1.00 92.94 115 CYS A O 1
ATOM 881 N N . ILE A 1 116 ? 5.409 0.348 -15.097 1.00 92.88 116 ILE A N 1
ATOM 882 C CA . ILE A 1 116 ? 5.868 1.711 -14.802 1.00 92.88 116 ILE A CA 1
ATOM 883 C C . ILE A 1 116 ? 5.304 2.697 -15.831 1.00 92.88 116 ILE A C 1
ATOM 885 O O . ILE A 1 116 ? 5.422 2.494 -17.041 1.00 92.88 116 ILE A O 1
ATOM 889 N N . ASP A 1 117 ? 4.749 3.814 -15.355 1.00 92.69 117 ASP A N 1
ATOM 890 C CA . ASP A 1 117 ? 4.367 4.952 -16.198 1.00 92.69 117 ASP A CA 1
ATOM 891 C C . ASP A 1 117 ? 5.476 6.014 -16.239 1.00 92.69 117 ASP A C 1
ATOM 893 O O . ASP A 1 117 ? 5.561 6.899 -15.387 1.00 92.69 117 ASP A O 1
ATOM 897 N N . LEU A 1 118 ? 6.322 5.948 -17.268 1.00 91.69 118 LEU A N 1
ATOM 898 C CA . LEU A 1 118 ? 7.371 6.946 -17.496 1.00 91.69 118 LEU A CA 1
ATOM 899 C C . LEU A 1 118 ? 6.842 8.252 -18.108 1.00 91.69 118 LEU A C 1
ATOM 901 O O . LEU A 1 118 ? 7.491 9.290 -17.982 1.00 91.69 118 LEU A O 1
ATOM 905 N N . ALA A 1 119 ? 5.672 8.244 -18.752 1.00 90.56 119 ALA A N 1
ATOM 906 C CA . ALA A 1 119 ? 5.122 9.447 -19.376 1.00 90.56 119 ALA A CA 1
ATOM 907 C C . ALA A 1 119 ? 4.549 10.425 -18.337 1.00 90.56 119 ALA A C 1
ATOM 909 O O . ALA A 1 119 ? 4.651 11.639 -18.521 1.00 90.56 119 ALA A O 1
ATOM 910 N N . GLY A 1 120 ? 4.000 9.905 -17.233 1.00 84.50 120 GLY A N 1
ATOM 911 C CA . GLY A 1 120 ? 3.572 10.692 -16.070 1.00 84.50 120 GLY A CA 1
ATOM 912 C C . GLY A 1 120 ? 4.717 11.135 -15.151 1.00 84.50 120 GLY A C 1
ATOM 913 O O . GLY A 1 120 ? 4.473 11.787 -14.137 1.00 84.50 120 GLY A O 1
ATOM 914 N N . CYS A 1 121 ? 5.963 10.780 -15.474 1.00 82.75 121 CYS A N 1
ATOM 915 C CA . CYS A 1 121 ? 7.105 11.013 -14.604 1.00 82.75 121 CYS A CA 1
ATOM 916 C C . CYS A 1 121 ? 7.544 12.492 -14.628 1.00 82.75 121 CYS A C 1
ATOM 918 O O . CYS A 1 121 ? 7.910 13.006 -15.692 1.00 82.75 121 CYS A O 1
ATOM 920 N N . PRO A 1 122 ? 7.555 13.191 -13.474 1.00 76.56 122 PRO A N 1
ATOM 921 C CA . PRO A 1 122 ? 7.893 14.611 -13.433 1.00 76.56 122 PRO A CA 1
ATOM 922 C C . PRO A 1 122 ? 9.398 14.852 -13.593 1.00 76.56 122 PRO A C 1
ATOM 924 O O . PRO A 1 122 ? 9.799 15.840 -14.203 1.00 76.56 122 PRO A O 1
ATOM 927 N N . THR A 1 123 ? 10.230 13.944 -13.072 1.00 82.75 123 THR A N 1
ATOM 928 C CA . THR A 1 123 ? 11.683 14.120 -12.964 1.00 82.75 123 THR A CA 1
ATOM 929 C C . THR A 1 123 ? 12.448 12.862 -13.368 1.00 82.75 123 THR A C 1
ATOM 931 O O . THR A 1 123 ? 11.925 11.750 -13.270 1.00 82.75 123 THR A O 1
ATOM 934 N N . ILE A 1 124 ? 13.709 13.015 -13.787 1.00 85.38 124 ILE A N 1
ATOM 935 C CA . ILE A 1 124 ? 14.564 11.868 -14.129 1.00 85.38 124 ILE A CA 1
ATOM 936 C C . ILE A 1 124 ? 14.894 11.009 -12.900 1.00 85.38 124 ILE A C 1
ATOM 938 O O . ILE A 1 124 ? 14.999 9.790 -12.999 1.00 85.38 124 ILE A O 1
ATOM 942 N N . GLN A 1 125 ? 14.973 11.624 -11.719 1.00 84.31 125 GLN A N 1
ATOM 943 C CA . GLN A 1 125 ? 15.191 10.930 -10.453 1.00 84.31 125 GLN A CA 1
ATOM 944 C C . GLN A 1 125 ? 14.047 9.955 -10.167 1.00 84.31 125 GLN A C 1
ATOM 946 O O . GLN A 1 125 ? 14.292 8.814 -9.788 1.00 84.31 125 GLN A O 1
ATOM 951 N N . SER A 1 126 ? 12.800 10.368 -10.412 1.00 86.44 126 SER A N 1
ATOM 952 C CA . SER A 1 126 ? 11.642 9.485 -10.244 1.00 86.44 126 SER A CA 1
ATOM 953 C C . SER A 1 126 ? 11.697 8.301 -11.212 1.00 86.44 126 SER A C 1
ATOM 955 O O . SER A 1 126 ? 11.434 7.173 -10.798 1.00 86.44 126 SER A O 1
ATOM 957 N N . ALA A 1 127 ? 12.104 8.529 -12.467 1.00 89.19 127 ALA A N 1
ATOM 958 C CA . ALA A 1 127 ? 12.279 7.461 -13.452 1.00 89.19 127 ALA A CA 1
ATOM 959 C C . ALA A 1 127 ? 13.362 6.468 -13.007 1.00 89.19 127 ALA A C 1
ATOM 961 O O . ALA A 1 127 ? 13.125 5.261 -13.005 1.00 89.19 127 ALA A O 1
ATOM 962 N N . TYR A 1 128 ? 14.511 6.972 -12.549 1.00 88.81 128 TYR A N 1
ATOM 963 C CA . TYR A 1 128 ? 15.592 6.147 -12.013 1.00 88.81 128 TYR A CA 1
ATOM 964 C C . TYR A 1 128 ? 15.156 5.345 -10.782 1.00 88.81 128 TYR A C 1
ATOM 966 O O . TYR A 1 128 ? 15.422 4.145 -10.701 1.00 88.81 128 TYR A O 1
ATOM 974 N N . VAL A 1 129 ? 14.455 5.971 -9.829 1.00 88.31 129 VAL A N 1
ATOM 975 C CA . VAL A 1 129 ? 13.949 5.279 -8.637 1.00 88.31 129 VAL A CA 1
ATOM 976 C C . VAL A 1 129 ? 13.047 4.126 -9.052 1.00 88.31 129 VAL A C 1
ATOM 978 O O . VAL A 1 129 ? 13.314 3.012 -8.616 1.00 88.31 129 VAL A O 1
ATOM 981 N N . MET A 1 130 ? 12.059 4.358 -9.924 1.00 89.50 130 MET A N 1
ATOM 982 C CA . MET A 1 130 ? 11.130 3.314 -10.376 1.00 89.50 130 MET A CA 1
ATOM 983 C C . MET A 1 130 ? 11.851 2.180 -11.117 1.00 89.50 130 MET A C 1
ATOM 985 O O . MET A 1 130 ? 11.669 1.017 -10.761 1.00 89.50 130 MET A O 1
ATOM 989 N N . LEU A 1 131 ? 12.708 2.505 -12.093 1.00 90.50 131 LEU A N 1
ATOM 990 C CA . LEU A 1 131 ? 13.430 1.508 -12.894 1.00 90.50 131 LEU A CA 1
ATOM 991 C C . LEU A 1 131 ? 14.400 0.677 -12.042 1.00 90.50 131 LEU A C 1
ATOM 993 O O . LEU A 1 131 ? 14.446 -0.539 -12.18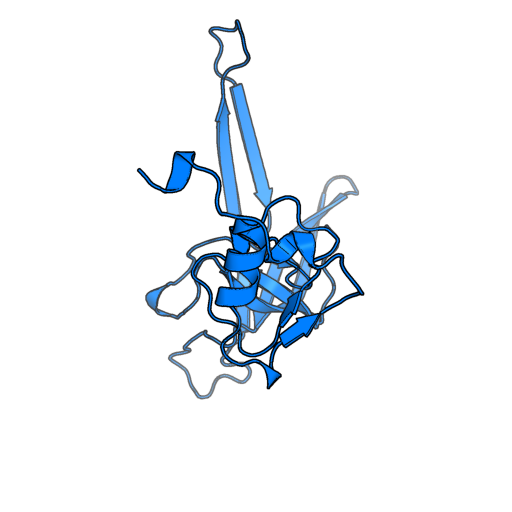0 1.00 90.50 131 LEU A O 1
ATOM 997 N N . SER A 1 132 ? 15.114 1.309 -11.106 1.00 90.06 132 SER A N 1
ATOM 998 C CA . SER A 1 132 ? 16.059 0.619 -10.212 1.00 90.06 132 SER A CA 1
ATOM 999 C C . SER A 1 132 ? 15.397 -0.293 -9.175 1.00 90.06 132 SER A C 1
ATOM 1001 O O . SER A 1 132 ? 16.105 -1.015 -8.474 1.00 90.06 132 SER A O 1
ATOM 1003 N N . ARG A 1 133 ? 14.062 -0.262 -9.026 1.00 89.06 133 ARG A N 1
ATOM 1004 C CA . ARG A 1 133 ? 13.356 -1.207 -8.145 1.00 89.06 133 ARG A CA 1
ATOM 1005 C C . ARG A 1 133 ? 13.114 -2.559 -8.816 1.00 89.06 133 ARG A C 1
ATOM 1007 O O . ARG A 1 133 ? 12.906 -3.533 -8.096 1.00 89.06 133 ARG A O 1
ATOM 1014 N N . VAL A 1 134 ? 13.094 -2.628 -10.149 1.00 92.12 134 VAL A N 1
ATOM 1015 C CA . VAL A 1 134 ? 12.789 -3.865 -10.885 1.00 92.12 134 VAL A CA 1
ATOM 1016 C C . VAL A 1 134 ? 14.063 -4.687 -11.054 1.00 92.12 134 VAL A C 1
ATOM 1018 O O . VAL A 1 134 ? 15.083 -4.170 -11.506 1.00 92.12 134 VAL A O 1
ATOM 1021 N N . ARG A 1 135 ? 14.023 -5.965 -10.666 1.00 90.81 135 ARG A N 1
ATOM 1022 C CA . ARG A 1 135 ? 15.214 -6.836 -10.641 1.00 90.81 135 ARG A CA 1
ATOM 1023 C C . ARG A 1 135 ? 15.683 -7.297 -12.018 1.00 90.81 135 ARG A C 1
ATOM 1025 O O . ARG A 1 135 ? 16.864 -7.589 -12.184 1.00 90.81 135 ARG A O 1
ATOM 1032 N N . SER A 1 136 ? 14.778 -7.392 -12.986 1.00 93.38 136 SER A N 1
ATOM 1033 C CA . SER A 1 136 ? 15.084 -7.860 -14.335 1.00 93.38 136 SER A CA 1
ATOM 1034 C C . SER A 1 136 ? 14.327 -7.050 -15.381 1.00 93.38 136 SER A C 1
ATOM 1036 O O . SER A 1 136 ? 13.252 -6.511 -15.123 1.00 93.38 136 SER A O 1
ATOM 1038 N N . LEU A 1 137 ? 14.885 -6.984 -16.590 1.00 92.44 137 LEU A N 1
ATOM 1039 C CA . LEU A 1 137 ? 14.206 -6.362 -17.726 1.00 92.44 137 LEU A CA 1
ATOM 1040 C C . LEU A 1 137 ? 12.953 -7.153 -18.140 1.00 92.44 137 LEU A C 1
ATOM 1042 O O . LEU A 1 137 ? 11.980 -6.558 -18.579 1.00 92.44 137 LEU A O 1
ATOM 1046 N N . GLU A 1 138 ? 12.959 -8.476 -17.958 1.00 95.44 138 GLU A N 1
ATOM 1047 C CA . GLU A 1 138 ? 11.797 -9.345 -18.198 1.00 95.44 138 GLU A CA 1
ATOM 1048 C C . GLU A 1 138 ? 10.611 -8.992 -17.288 1.00 95.44 138 GLU A C 1
ATOM 1050 O O . GLU A 1 138 ? 9.462 -9.018 -17.718 1.00 95.44 138 GLU A O 1
ATOM 1055 N N . GLY A 1 139 ? 10.890 -8.593 -16.045 1.00 93.19 139 GLY A N 1
ATOM 1056 C CA . GLY A 1 139 ? 9.882 -8.129 -15.097 1.00 93.19 139 GLY A CA 1
ATOM 1057 C C . GLY A 1 139 ? 9.391 -6.698 -15.332 1.00 93.19 139 GLY A C 1
ATOM 1058 O O . GLY A 1 139 ? 8.497 -6.236 -14.619 1.00 93.19 139 GLY A O 1
ATOM 1059 N N . LEU A 1 140 ? 9.968 -5.967 -16.289 1.00 94.75 140 LEU A N 1
ATOM 1060 C CA . LEU A 1 140 ? 9.644 -4.568 -16.545 1.00 94.75 140 LEU A CA 1
ATOM 1061 C C . LEU A 1 140 ? 8.602 -4.435 -17.658 1.00 94.75 140 LEU A C 1
ATOM 1063 O O . LEU A 1 140 ? 8.853 -4.764 -18.814 1.00 94.75 140 LEU A O 1
ATOM 1067 N N . CYS A 1 141 ? 7.466 -3.825 -17.330 1.00 95.50 141 CYS A N 1
ATOM 1068 C CA . CYS A 1 141 ? 6.491 -3.358 -18.308 1.00 95.50 141 CYS A CA 1
ATOM 1069 C C . CYS A 1 141 ? 6.436 -1.825 -18.304 1.00 95.50 141 CYS A C 1
ATOM 1071 O O . CYS A 1 141 ? 6.374 -1.199 -17.246 1.00 95.50 141 CYS A O 1
ATOM 1073 N N . ILE A 1 142 ? 6.444 -1.206 -19.485 1.00 94.62 142 ILE A N 1
ATOM 1074 C CA . ILE A 1 142 ? 6.214 0.235 -19.629 1.00 94.62 142 ILE A CA 1
ATOM 1075 C C . ILE A 1 142 ? 4.760 0.444 -20.041 1.00 94.62 142 ILE A C 1
ATOM 1077 O O . ILE A 1 142 ? 4.344 -0.015 -21.102 1.00 94.62 142 ILE A O 1
ATOM 1081 N N . LEU A 1 143 ? 3.998 1.159 -19.210 1.00 94.12 143 LEU A N 1
ATOM 1082 C CA . LEU A 1 143 ? 2.543 1.275 -19.343 1.00 94.12 143 LEU A CA 1
ATOM 1083 C C . LEU A 1 143 ? 2.101 1.895 -20.678 1.00 94.12 143 LEU A C 1
ATOM 1085 O O . LEU A 1 143 ? 1.058 1.536 -21.219 1.00 94.12 143 LEU A O 1
ATOM 1089 N N . ARG A 1 144 ? 2.863 2.869 -21.185 1.00 94.12 144 ARG A N 1
ATOM 1090 C CA . ARG A 1 144 ? 2.543 3.624 -22.403 1.00 94.12 144 ARG A CA 1
ATOM 1091 C C . ARG A 1 144 ? 3.792 4.251 -23.029 1.00 94.12 144 ARG A C 1
ATOM 1093 O O . ARG A 1 144 ? 4.773 4.471 -22.314 1.00 94.12 144 ARG A O 1
ATOM 1100 N N . PRO A 1 145 ? 3.759 4.600 -24.330 1.00 94.50 145 PRO A N 1
ATOM 1101 C CA . PRO A 1 145 ? 4.833 5.357 -24.965 1.00 94.50 145 PRO A CA 1
ATOM 1102 C C . PRO A 1 145 ? 5.160 6.650 -24.204 1.00 94.50 145 PRO A C 1
ATOM 1104 O O . PRO A 1 145 ? 4.267 7.335 -23.702 1.00 94.50 145 PRO A O 1
ATOM 1107 N N . PHE A 1 146 ? 6.442 6.999 -24.145 1.00 92.38 146 PHE A N 1
ATOM 1108 C CA . PHE A 1 146 ? 6.947 8.199 -23.480 1.00 92.38 146 PHE A CA 1
ATOM 1109 C C . PHE A 1 146 ? 8.046 8.849 -24.330 1.00 92.38 146 PHE A C 1
ATOM 1111 O O . PHE A 1 146 ? 8.641 8.211 -25.198 1.00 92.38 146 PHE A O 1
ATOM 1118 N N . ARG A 1 147 ? 8.314 10.137 -24.097 1.00 89.94 147 ARG A N 1
ATOM 1119 C CA . ARG A 1 147 ? 9.405 10.847 -24.777 1.00 89.94 147 ARG A CA 1
ATOM 1120 C C . ARG A 1 147 ? 10.752 10.436 -24.172 1.00 89.94 147 ARG A C 1
ATOM 1122 O O . ARG A 1 147 ? 10.899 10.437 -22.954 1.00 89.94 147 ARG A O 1
ATOM 1129 N N . LEU A 1 148 ? 11.737 10.114 -25.014 1.00 87.56 148 LEU A N 1
ATOM 1130 C CA . LEU A 1 148 ? 13.057 9.635 -24.568 1.00 87.56 148 LEU A CA 1
ATOM 1131 C C . LEU A 1 148 ? 13.834 10.658 -23.728 1.00 87.56 148 LEU A C 1
ATOM 1133 O O . LEU A 1 148 ? 14.608 10.270 -22.854 1.00 87.56 148 LEU A O 1
ATOM 1137 N N . ASP A 1 149 ? 13.576 11.952 -23.920 1.00 83.75 149 ASP A N 1
ATOM 1138 C CA . ASP A 1 149 ? 14.138 13.021 -23.089 1.00 83.75 149 ASP A CA 1
ATOM 1139 C C . ASP A 1 149 ? 13.881 12.800 -21.587 1.00 83.75 149 ASP A C 1
ATOM 1141 O O . ASP A 1 149 ? 14.741 13.109 -20.767 1.00 83.75 149 ASP A O 1
ATOM 1145 N N . ARG A 1 150 ? 12.770 12.156 -21.203 1.00 81.38 150 ARG A N 1
ATOM 1146 C CA . ARG A 1 150 ? 12.442 11.830 -19.803 1.00 81.38 150 ARG A CA 1
ATOM 1147 C C . ARG A 1 150 ? 13.498 10.987 -19.087 1.00 81.38 150 ARG A C 1
ATOM 1149 O O . ARG A 1 150 ? 13.609 11.100 -17.868 1.00 81.38 150 ARG A O 1
ATOM 1156 N N . ILE A 1 151 ? 14.253 10.167 -19.818 1.00 84.31 151 ILE A N 1
ATOM 1157 C CA . ILE A 1 151 ? 15.303 9.295 -19.262 1.00 84.31 151 ILE A CA 1
ATOM 1158 C C . ILE A 1 151 ? 16.711 9.657 -19.749 1.00 84.31 151 ILE A C 1
ATOM 1160 O O . ILE A 1 151 ? 17.686 9.167 -19.191 1.00 84.31 151 ILE A O 1
ATOM 1164 N N . GLN A 1 152 ? 16.827 10.504 -20.775 1.00 82.12 152 GLN A N 1
ATOM 1165 C CA . GLN A 1 152 ? 18.107 10.927 -21.360 1.00 82.12 152 GLN A CA 1
ATOM 1166 C C . GLN A 1 152 ? 18.608 12.282 -20.835 1.00 82.12 152 GLN A C 1
ATOM 1168 O O . GLN A 1 152 ? 19.719 12.703 -21.160 1.00 82.12 152 GLN A O 1
ATOM 1173 N N . ASN A 1 153 ? 17.812 12.977 -20.022 1.00 70.44 153 ASN A N 1
ATOM 1174 C CA . ASN A 1 153 ? 18.231 14.229 -19.399 1.00 70.44 153 ASN A CA 1
ATOM 1175 C C . ASN A 1 153 ? 19.395 14.016 -18.419 1.00 70.44 153 ASN A C 1
ATOM 1177 O O . ASN A 1 153 ? 19.587 12.948 -17.850 1.00 70.44 153 ASN A O 1
ATOM 1181 N N . HIS A 1 154 ? 20.207 15.046 -18.211 1.00 64.25 154 HIS A N 1
ATOM 1182 C CA . HIS A 1 154 ? 21.264 14.988 -17.206 1.00 64.25 154 HIS A CA 1
ATOM 1183 C C . HIS A 1 154 ? 20.662 15.202 -15.810 1.00 64.25 154 HIS A C 1
ATOM 1185 O O . HIS A 1 154 ? 19.747 16.008 -15.646 1.00 64.25 154 HIS A O 1
ATOM 1191 N N . ILE A 1 155 ? 21.178 14.491 -14.800 1.00 63.44 155 ILE A N 1
ATOM 1192 C CA . ILE A 1 155 ? 20.881 14.785 -13.388 1.00 63.44 155 ILE A CA 1
ATOM 1193 C C . ILE A 1 155 ? 21.195 16.266 -13.118 1.00 63.44 155 ILE A C 1
ATOM 1195 O O . ILE A 1 155 ? 22.234 16.760 -13.568 1.00 63.44 155 ILE A O 1
ATOM 1199 N N . SER A 1 156 ? 20.288 16.962 -12.419 1.00 61.38 156 SER A N 1
ATOM 1200 C CA . SER A 1 156 ? 20.444 18.374 -12.047 1.00 61.38 156 SER A CA 1
ATOM 1201 C C . SER A 1 156 ? 21.762 18.603 -11.299 1.00 61.38 156 SER A C 1
ATOM 1203 O O . SER A 1 156 ? 22.194 17.752 -10.524 1.00 61.38 156 SER A O 1
ATOM 1205 N N . GLN A 1 157 ? 22.414 19.747 -11.543 1.00 56.16 157 GLN A N 1
ATOM 1206 C CA . GLN A 1 157 ? 23.730 20.069 -10.966 1.00 56.16 157 GLN A CA 1
ATOM 1207 C C . GLN A 1 157 ? 23.759 19.994 -9.430 1.00 56.16 157 GLN A C 1
ATOM 1209 O O . GLN A 1 157 ? 24.770 19.575 -8.887 1.00 56.16 157 GLN A O 1
ATOM 1214 N N . GLU A 1 158 ? 22.641 20.276 -8.753 1.00 55.47 158 GLU A N 1
ATOM 1215 C CA . GLU A 1 158 ? 22.484 20.206 -7.286 1.00 55.47 158 GLU A CA 1
ATOM 1216 C C . GLU A 1 158 ? 22.743 18.821 -6.664 1.00 55.47 158 GLU A C 1
ATOM 1218 O O . GLU A 1 158 ? 22.875 18.713 -5.454 1.00 55.47 158 GLU A O 1
ATOM 1223 N N . LEU A 1 159 ? 22.781 17.752 -7.466 1.00 51.91 159 LEU A N 1
ATOM 1224 C CA . LEU A 1 159 ? 23.041 16.376 -7.011 1.00 51.91 159 LEU A CA 1
ATOM 1225 C C . LEU A 1 159 ? 24.435 15.868 -7.422 1.00 51.91 159 LEU A C 1
ATOM 1227 O O . LEU A 1 159 ? 24.721 14.679 -7.275 1.00 51.91 159 LEU A O 1
ATOM 1231 N N . ARG A 1 160 ? 25.269 16.732 -8.019 1.00 52.19 160 ARG A N 1
ATOM 1232 C CA . ARG A 1 160 ? 26.663 16.426 -8.394 1.00 52.19 160 ARG A CA 1
ATOM 1233 C C . ARG A 1 160 ? 27.685 16.938 -7.372 1.00 52.19 160 ARG A C 1
ATOM 1235 O O . ARG A 1 160 ? 28.868 16.654 -7.549 1.00 52.19 160 ARG A O 1
ATOM 1242 N N . GLU A 1 161 ? 27.227 17.663 -6.356 1.00 34.28 161 GLU A N 1
ATOM 1243 C CA . GLU A 1 161 ? 27.984 18.109 -5.176 1.00 34.28 161 GLU A CA 1
ATOM 1244 C C . GLU A 1 161 ? 27.550 17.300 -3.948 1.00 34.28 161 GLU A C 1
ATOM 1246 O O . GLU A 1 161 ? 28.436 16.986 -3.122 1.00 34.28 161 GLU A O 1
#

Organism: NCBI:txid1033014

pLDDT: mean 87.8, std 9.62, range [34.28, 96.81]